Protein AF-A0A5B1AVF1-F1 (afdb_monomer_lite)

pLDDT: mean 76.81, std 21.58, range [39.03, 96.75]

Secondary structure (DSSP, 8-state):
-----------------GGG-PPP-HHHHHTSTT-TT--HHHHHHHHHHHHHHHHHHHHHHHHT--

Structure (mmCIF, N/CA/C/O backbone):
data_AF-A0A5B1AVF1-F1
#
_entry.id   AF-A0A5B1AVF1-F1
#
loop_
_atom_site.group_PDB
_atom_site.id
_atom_site.type_symbol
_atom_site.label_atom_id
_atom_site.label_alt_id
_atom_site.label_comp_id
_atom_site.label_asym_id
_atom_site.label_entity_id
_atom_site.label_seq_id
_atom_site.pdbx_PDB_ins_code
_atom_site.Cartn_x
_atom_site.Cartn_y
_atom_site.Cartn_z
_atom_site.occupancy
_atom_site.B_iso_or_equiv
_atom_site.auth_seq_id
_atom_site.auth_comp_id
_atom_site.auth_asym_id
_atom_site.auth_atom_id
_atom_site.pdbx_PDB_model_num
ATOM 1 N N . MET A 1 1 ? 44.047 40.469 -24.554 1.00 39.03 1 MET A N 1
ATOM 2 C CA . MET A 1 1 ? 42.951 39.723 -25.209 1.00 39.03 1 MET A CA 1
ATOM 3 C C . MET A 1 1 ? 42.298 38.826 -24.175 1.00 39.03 1 MET A C 1
ATOM 5 O O . MET A 1 1 ? 43.001 38.120 -23.465 1.00 39.03 1 MET A O 1
ATOM 9 N N . VAL A 1 2 ? 40.980 38.941 -24.029 1.00 42.28 2 VAL A N 1
ATOM 10 C CA . VAL A 1 2 ? 40.158 38.145 -23.114 1.00 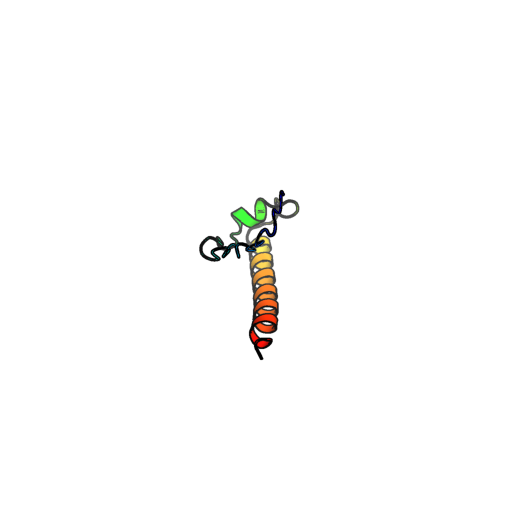42.28 2 VAL A CA 1
ATOM 11 C C . VAL A 1 2 ? 39.713 36.900 -23.871 1.00 42.28 2 VAL A C 1
ATOM 13 O O . VAL A 1 2 ? 39.046 37.052 -24.888 1.00 42.28 2 VAL A O 1
ATOM 16 N N . THR A 1 3 ? 39.999 35.701 -23.363 1.00 40.25 3 THR A N 1
ATOM 17 C CA . THR A 1 3 ? 39.284 34.500 -23.816 1.00 40.25 3 THR A CA 1
ATOM 18 C C . THR A 1 3 ? 38.995 33.590 -22.628 1.00 40.25 3 THR A C 1
ATOM 20 O O . THR A 1 3 ? 39.777 32.723 -22.253 1.00 40.25 3 THR A O 1
ATOM 23 N N . LYS A 1 4 ? 37.835 33.838 -22.013 1.00 47.69 4 LYS A N 1
ATOM 24 C CA . LYS A 1 4 ? 37.072 32.841 -21.253 1.00 47.69 4 LYS A CA 1
ATOM 25 C C . LYS A 1 4 ? 36.597 31.767 -22.231 1.00 47.69 4 LYS A C 1
ATOM 27 O O . LYS A 1 4 ? 36.069 32.155 -23.264 1.00 47.69 4 LYS A O 1
ATOM 32 N N . MET A 1 5 ? 36.717 30.483 -21.886 1.00 44.69 5 MET A N 1
ATOM 33 C CA . MET A 1 5 ? 35.926 29.341 -22.397 1.00 44.69 5 MET A CA 1
ATOM 34 C C . MET A 1 5 ? 36.550 28.055 -21.809 1.00 44.69 5 MET A C 1
ATOM 36 O O . MET A 1 5 ? 37.762 27.912 -21.838 1.00 44.69 5 MET A O 1
ATOM 40 N N . SER A 1 6 ? 35.859 27.095 -21.197 1.00 44.00 6 SER A N 1
ATOM 41 C CA . SER A 1 6 ? 34.430 26.798 -21.145 1.00 44.00 6 SER A CA 1
ATOM 42 C C . SER A 1 6 ? 34.102 26.067 -19.840 1.00 44.00 6 SER A C 1
ATOM 44 O O . SER A 1 6 ? 34.833 25.173 -19.410 1.00 44.00 6 SER A O 1
ATOM 46 N N . ASN A 1 7 ? 32.970 26.436 -19.237 1.00 44.81 7 ASN A N 1
ATOM 47 C CA . ASN A 1 7 ? 32.324 25.718 -18.142 1.00 44.81 7 ASN A CA 1
ATOM 48 C C . ASN A 1 7 ? 32.096 24.252 -18.542 1.00 44.81 7 ASN A C 1
ATOM 50 O O . ASN A 1 7 ? 31.221 23.956 -19.357 1.00 44.81 7 ASN A O 1
ATOM 54 N N . LYS A 1 8 ? 32.831 23.322 -17.925 1.00 48.06 8 LYS A N 1
ATOM 55 C CA . LYS A 1 8 ? 32.378 21.935 -17.811 1.00 48.06 8 LYS A CA 1
ATOM 56 C C . LYS A 1 8 ? 31.161 21.947 -16.891 1.00 48.06 8 LYS A C 1
ATOM 58 O O . LYS A 1 8 ? 31.297 21.978 -15.672 1.00 48.06 8 LYS A O 1
ATOM 63 N N . ASN A 1 9 ? 29.968 21.950 -17.482 1.00 47.00 9 ASN A N 1
ATOM 64 C CA . ASN A 1 9 ? 28.736 21.606 -16.782 1.00 47.00 9 ASN A CA 1
ATOM 65 C C . ASN A 1 9 ? 28.818 20.123 -16.390 1.00 47.00 9 ASN A C 1
ATOM 67 O O . ASN A 1 9 ? 28.285 19.240 -17.059 1.00 47.00 9 ASN A O 1
ATOM 71 N N . GLU A 1 10 ? 29.538 19.839 -15.308 1.00 51.75 10 GLU A N 1
ATOM 72 C CA . GLU A 1 10 ? 29.459 18.560 -14.626 1.00 51.75 10 GLU A CA 1
ATOM 73 C C . GLU A 1 10 ? 28.063 18.468 -14.020 1.00 51.75 10 GLU A C 1
ATOM 75 O O . GLU A 1 10 ? 27.768 19.030 -12.963 1.00 51.75 10 GLU A O 1
ATOM 80 N N . VAL A 1 11 ? 27.165 17.777 -14.722 1.00 51.84 11 VAL A N 1
ATOM 81 C CA . VAL A 1 11 ? 25.882 17.359 -14.170 1.00 51.84 11 VAL A CA 1
ATOM 82 C C . VAL A 1 11 ? 26.207 16.450 -12.988 1.00 51.84 11 VAL A C 1
ATOM 84 O O . VAL A 1 11 ? 26.438 15.251 -13.151 1.00 51.84 11 VAL A O 1
ATOM 87 N N . LYS A 1 12 ? 26.285 17.030 -11.784 1.00 54.28 12 LYS A N 1
ATOM 88 C CA . LYS A 1 12 ? 26.412 16.294 -10.526 1.00 54.28 12 LYS A CA 1
ATOM 89 C C . LYS A 1 12 ? 25.229 15.336 -10.461 1.00 54.28 12 LYS A C 1
ATOM 91 O O . LYS A 1 12 ? 24.124 15.737 -10.099 1.00 54.28 12 LYS A O 1
ATOM 96 N N . LYS A 1 13 ? 25.447 14.072 -10.835 1.00 50.44 13 LYS A N 1
ATOM 97 C CA . LYS A 1 13 ? 24.489 12.984 -10.635 1.00 50.44 13 LYS A CA 1
ATOM 98 C C . LYS A 1 13 ? 24.238 12.899 -9.132 1.00 50.44 13 LYS A C 1
ATOM 100 O O . LYS A 1 13 ? 25.006 12.265 -8.410 1.00 50.44 13 LYS A O 1
ATOM 105 N N . LYS A 1 14 ? 23.195 13.574 -8.637 1.00 51.97 14 LYS A N 1
ATOM 106 C CA . LYS A 1 14 ? 22.693 13.372 -7.278 1.00 51.97 14 LYS A CA 1
ATOM 107 C C . LYS A 1 14 ? 22.281 11.905 -7.209 1.00 51.97 14 LYS A C 1
ATOM 109 O O . LYS A 1 14 ? 21.236 11.525 -7.729 1.00 51.97 14 LYS A O 1
ATOM 114 N N . LYS A 1 15 ? 23.132 11.063 -6.616 1.00 48.09 15 LYS A N 1
ATOM 115 C CA . LYS A 1 15 ? 22.731 9.740 -6.141 1.00 48.09 15 LYS A CA 1
ATOM 116 C C . LYS A 1 15 ? 21.664 9.998 -5.082 1.00 48.09 15 LYS A C 1
ATOM 118 O O . LYS A 1 15 ? 21.996 10.256 -3.929 1.00 48.09 15 LYS A O 1
ATOM 123 N N . TYR A 1 16 ? 20.395 10.010 -5.481 1.00 49.41 16 TYR A N 1
ATOM 124 C CA . TYR A 1 16 ? 19.293 9.930 -4.535 1.00 49.41 16 TYR A CA 1
ATOM 125 C C . TYR A 1 16 ? 19.482 8.609 -3.798 1.00 49.41 16 TYR A C 1
ATOM 127 O O . TYR A 1 16 ? 19.315 7.531 -4.366 1.00 49.41 16 TYR A O 1
ATOM 135 N N . SER A 1 17 ? 19.966 8.691 -2.564 1.00 48.09 17 SER A N 1
ATOM 136 C CA . SER A 1 17 ? 20.152 7.531 -1.715 1.00 48.09 17 SER A CA 1
ATOM 137 C C . SER A 1 17 ? 18.767 6.962 -1.416 1.00 48.09 17 SER A C 1
ATOM 139 O O . SER A 1 17 ? 18.032 7.488 -0.581 1.00 48.09 17 SER A O 1
ATOM 141 N N . VAL A 1 18 ? 18.414 5.884 -2.117 1.00 53.59 18 VAL A N 1
ATOM 142 C CA . VAL A 1 18 ? 17.191 5.080 -1.926 1.00 53.59 18 VAL A CA 1
ATOM 143 C C . VAL A 1 18 ? 17.052 4.608 -0.462 1.00 53.59 18 VAL A C 1
ATOM 145 O O . VAL A 1 18 ? 15.968 4.264 -0.010 1.00 53.59 18 VAL A O 1
ATOM 148 N N . SER A 1 19 ? 18.133 4.678 0.324 1.00 48.38 19 SER A N 1
ATOM 149 C CA . SER A 1 19 ? 18.214 4.298 1.738 1.00 48.38 19 SER A CA 1
ATOM 150 C C . SER A 1 19 ? 17.342 5.104 2.708 1.00 48.38 19 SER A C 1
ATOM 152 O O . SER A 1 19 ? 17.230 4.713 3.864 1.00 48.38 19 SER A O 1
ATOM 154 N N . ARG A 1 20 ? 16.711 6.207 2.279 1.00 54.91 20 ARG A N 1
ATOM 155 C CA . ARG A 1 20 ? 15.750 6.970 3.103 1.00 54.91 20 ARG A CA 1
ATOM 156 C C . ARG A 1 20 ? 14.289 6.802 2.687 1.00 54.91 20 ARG A C 1
ATOM 158 O O . ARG A 1 20 ? 13.434 7.540 3.174 1.00 54.91 20 ARG A O 1
ATOM 165 N N . ILE A 1 21 ? 13.974 5.853 1.805 1.00 64.75 21 ILE A N 1
ATOM 166 C CA . ILE A 1 21 ? 12.577 5.560 1.478 1.00 64.75 21 ILE A CA 1
ATOM 167 C C . ILE A 1 21 ? 11.969 4.806 2.662 1.00 64.75 21 ILE A C 1
ATOM 169 O O . ILE A 1 21 ? 12.066 3.587 2.769 1.00 64.75 21 ILE A O 1
ATOM 173 N N . GLN A 1 22 ? 11.355 5.552 3.581 1.00 70.00 22 GLN A N 1
ATOM 174 C CA . GLN A 1 22 ? 10.472 4.973 4.587 1.00 70.00 22 GLN A CA 1
ATOM 175 C C . GLN A 1 22 ? 9.375 4.177 3.878 1.00 70.00 22 GLN A C 1
ATOM 177 O O . GLN A 1 22 ? 8.745 4.690 2.943 1.00 70.00 22 GLN A O 1
ATOM 182 N N . LYS A 1 23 ? 9.143 2.946 4.346 1.00 83.06 23 LYS A N 1
ATOM 183 C CA . LYS A 1 23 ? 8.019 2.110 3.915 1.00 83.06 23 LYS A CA 1
ATOM 184 C C . LYS A 1 23 ? 6.713 2.898 4.071 1.00 83.06 23 LYS A C 1
ATOM 186 O O . LYS A 1 23 ? 6.576 3.702 4.996 1.00 83.06 23 LYS A O 1
ATOM 191 N N . MET A 1 24 ? 5.772 2.702 3.152 1.00 90.38 24 MET A N 1
ATOM 192 C CA . MET A 1 24 ? 4.445 3.290 3.305 1.00 90.38 24 MET A CA 1
ATOM 193 C C . MET A 1 24 ? 3.720 2.572 4.448 1.00 90.38 24 MET A C 1
ATOM 195 O O . MET A 1 24 ? 3.569 1.353 4.406 1.00 90.38 24 MET A O 1
ATOM 199 N N . THR A 1 25 ? 3.319 3.320 5.474 1.00 94.31 25 THR A N 1
ATOM 200 C CA . THR A 1 25 ? 2.494 2.830 6.586 1.00 94.31 25 THR A CA 1
ATOM 201 C C . THR A 1 25 ? 1.072 3.356 6.442 1.00 94.31 25 THR A C 1
ATOM 203 O O . THR A 1 25 ? 0.844 4.335 5.730 1.00 94.31 25 THR A O 1
ATOM 206 N N . ILE A 1 26 ? 0.121 2.724 7.131 1.00 95.06 26 ILE A N 1
ATOM 207 C CA . ILE A 1 26 ? -1.278 3.166 7.173 1.00 95.06 26 ILE A CA 1
ATOM 208 C C . ILE A 1 26 ? -1.364 4.617 7.657 1.00 95.06 26 ILE A C 1
ATOM 210 O O . ILE A 1 26 ? -1.952 5.452 6.980 1.00 95.06 26 ILE A O 1
ATOM 214 N N . GLU A 1 27 ? -0.711 4.937 8.775 1.00 94.44 27 GLU A N 1
ATOM 215 C CA . GLU A 1 27 ? -0.700 6.288 9.350 1.00 94.44 27 GLU A CA 1
ATOM 216 C C . GLU A 1 27 ? -0.195 7.321 8.345 1.00 94.44 27 GLU A C 1
ATOM 218 O O . GLU A 1 27 ? -0.814 8.362 8.141 1.00 94.44 27 GLU A O 1
ATOM 223 N N . ARG A 1 28 ? 0.898 6.995 7.646 1.00 93.56 28 ARG A N 1
ATOM 224 C CA . ARG A 1 28 ? 1.464 7.865 6.620 1.00 93.56 28 ARG A CA 1
ATOM 225 C C . ARG A 1 28 ? 0.532 7.996 5.421 1.00 93.56 28 ARG A C 1
ATOM 227 O O . ARG A 1 28 ? 0.391 9.104 4.915 1.00 93.56 28 ARG A O 1
ATOM 234 N N . LEU A 1 29 ? -0.123 6.917 4.988 1.00 94.06 29 LEU A N 1
ATOM 235 C CA . LEU A 1 29 ? -1.106 6.961 3.906 1.00 94.06 29 LEU A CA 1
ATOM 236 C C . LEU A 1 29 ? -2.264 7.909 4.253 1.00 94.06 29 LEU A C 1
ATOM 238 O O . LEU A 1 29 ? -2.638 8.728 3.421 1.00 94.06 29 LEU A O 1
ATOM 242 N N . LYS A 1 30 ? -2.769 7.869 5.490 1.00 95.12 30 LYS A N 1
ATOM 243 C CA . LYS A 1 30 ? -3.864 8.744 5.940 1.00 95.12 30 LYS A CA 1
ATOM 244 C C . LYS A 1 30 ? -3.483 10.225 6.028 1.00 95.12 30 LYS A C 1
ATOM 246 O O . LYS A 1 30 ? -4.369 11.068 6.057 1.00 95.12 30 LYS A O 1
ATOM 251 N N . THR A 1 31 ? -2.190 10.572 6.027 1.00 95.06 31 THR A N 1
ATOM 252 C CA . THR A 1 31 ? -1.761 11.984 5.927 1.00 95.06 31 THR A CA 1
ATOM 253 C C . THR A 1 31 ? -1.965 12.584 4.533 1.00 95.06 31 THR A C 1
ATOM 255 O O . THR A 1 31 ? -1.909 13.804 4.377 1.00 95.06 31 THR A O 1
ATOM 258 N N . PHE A 1 32 ? -2.180 11.753 3.507 1.00 92.94 32 PHE A N 1
ATOM 259 C CA . PHE A 1 32 ? -2.397 12.226 2.146 1.00 92.94 32 PHE A CA 1
ATOM 260 C C . PHE A 1 32 ? -3.856 12.610 1.920 1.00 92.94 32 PHE A C 1
ATOM 262 O O . PHE A 1 32 ? -4.780 11.900 2.318 1.00 92.94 32 PHE A O 1
ATOM 269 N N . LYS A 1 33 ? -4.046 13.708 1.184 1.00 94.88 33 LYS A N 1
ATOM 270 C CA . LYS A 1 33 ? -5.371 14.178 0.792 1.00 94.88 33 LYS A CA 1
ATOM 271 C C . LYS A 1 33 ? -6.119 13.111 -0.011 1.00 94.88 33 LYS A C 1
ATOM 273 O O . LYS A 1 33 ? -5.601 12.633 -1.019 1.00 94.88 33 LYS A O 1
ATOM 278 N N . GLY A 1 34 ? -7.338 12.788 0.409 1.00 93.50 34 GLY A N 1
ATOM 279 C CA . GLY A 1 34 ? -8.183 11.745 -0.179 1.00 93.50 34 GLY A CA 1
ATOM 280 C C . GLY A 1 34 ? -8.088 10.380 0.512 1.00 93.50 34 GLY A C 1
ATOM 281 O O . GLY A 1 34 ? -8.803 9.462 0.111 1.00 93.50 34 GLY A O 1
ATOM 282 N N . PHE A 1 35 ? -7.246 10.240 1.540 1.00 94.31 35 PHE A N 1
ATOM 283 C CA . PHE A 1 35 ? -7.052 9.001 2.303 1.00 94.31 35 PHE A CA 1
ATOM 284 C C . PHE A 1 35 ? -7.292 9.175 3.811 1.00 94.31 35 PHE A C 1
ATOM 286 O O . PHE A 1 35 ? -7.188 8.203 4.556 1.00 94.31 35 PHE A O 1
ATOM 293 N N . GLU A 1 36 ? -7.637 10.379 4.274 1.00 96.44 36 GLU A N 1
ATOM 294 C CA . GLU A 1 36 ? -7.736 10.728 5.698 1.00 96.44 36 GLU A CA 1
ATOM 295 C C . GLU A 1 36 ? -8.773 9.875 6.440 1.00 96.44 36 GLU A C 1
ATOM 297 O O . GLU A 1 36 ? -8.576 9.503 7.594 1.00 96.44 36 GLU A O 1
ATOM 302 N N . THR A 1 37 ? -9.873 9.541 5.761 1.00 95.94 37 THR A N 1
ATOM 303 C CA . THR A 1 37 ? -11.019 8.815 6.328 1.00 95.94 37 THR A CA 1
ATOM 304 C C . THR A 1 37 ? -10.959 7.308 6.107 1.00 95.94 37 THR A C 1
ATOM 306 O O . THR A 1 37 ? -11.928 6.607 6.396 1.00 95.94 37 THR A O 1
ATOM 309 N N . TYR A 1 38 ? -9.857 6.788 5.562 1.00 96.00 38 TYR A N 1
ATOM 310 C CA . TYR A 1 38 ? -9.742 5.356 5.318 1.00 96.00 38 TYR A CA 1
ATOM 311 C C . TYR A 1 38 ? -9.631 4.631 6.657 1.00 96.00 38 TYR A C 1
ATOM 313 O O . TYR A 1 38 ? -8.852 5.019 7.530 1.00 96.00 38 TYR A O 1
ATOM 321 N N . ASP A 1 39 ? -10.395 3.558 6.818 1.00 96.19 39 ASP A N 1
ATOM 322 C CA . ASP A 1 39 ? -10.139 2.585 7.869 1.00 96.19 39 ASP A CA 1
ATOM 323 C C . ASP A 1 39 ? -8.828 1.830 7.583 1.00 96.19 39 ASP A C 1
ATOM 325 O O . ASP A 1 39 ? -8.260 1.894 6.484 1.00 96.19 39 ASP A O 1
ATOM 329 N N . ASP A 1 40 ? -8.322 1.137 8.596 1.00 95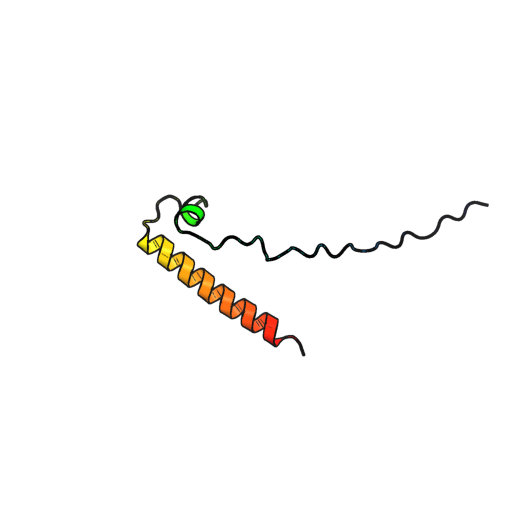.69 40 ASP A N 1
ATOM 330 C CA . ASP A 1 40 ? -7.025 0.466 8.524 1.00 95.69 40 ASP A CA 1
ATOM 331 C C . ASP A 1 40 ? -7.014 -0.669 7.493 1.00 95.69 40 ASP A C 1
ATOM 333 O O . ASP A 1 40 ? -6.011 -0.852 6.802 1.00 95.69 40 ASP A O 1
ATOM 337 N N . GLU A 1 41 ? -8.126 -1.386 7.309 1.00 96.44 41 GLU A N 1
ATOM 338 C CA . GLU A 1 41 ? -8.213 -2.481 6.340 1.00 96.44 41 GLU A CA 1
ATOM 339 C C . GLU A 1 41 ? -8.185 -1.952 4.904 1.00 96.44 41 GLU A C 1
ATOM 341 O O . GLU A 1 41 ? -7.467 -2.474 4.042 1.00 96.44 41 GLU A O 1
ATOM 346 N N . LYS A 1 42 ? -8.939 -0.884 4.633 1.00 96.00 42 LYS A N 1
ATOM 347 C CA . LYS A 1 42 ? -8.958 -0.222 3.328 1.00 96.00 42 LYS A CA 1
ATOM 348 C C . LYS A 1 42 ? -7.609 0.417 3.012 1.00 96.00 42 LYS A C 1
ATOM 350 O O . LYS A 1 42 ? -7.113 0.268 1.894 1.00 96.00 42 LYS A O 1
ATOM 355 N N . ALA A 1 43 ? -6.988 1.085 3.983 1.00 96.12 43 ALA A N 1
ATOM 356 C CA . ALA A 1 43 ? -5.645 1.641 3.839 1.00 96.12 43 ALA A CA 1
ATOM 357 C C . ALA A 1 43 ? -4.610 0.544 3.543 1.00 96.12 43 ALA A C 1
ATOM 359 O O . ALA A 1 43 ? -3.792 0.691 2.632 1.00 96.12 43 ALA A O 1
ATOM 360 N N . GLN A 1 44 ? -4.690 -0.590 4.244 1.00 96.19 44 GLN A N 1
ATOM 361 C CA . GLN A 1 44 ? -3.810 -1.733 4.023 1.00 96.19 44 GLN A CA 1
ATOM 362 C C . GLN A 1 44 ? -3.958 -2.311 2.609 1.00 96.19 44 GLN A C 1
ATOM 364 O O . GLN A 1 44 ? -2.949 -2.582 1.953 1.00 96.19 44 GLN A O 1
ATOM 369 N N . LYS A 1 45 ? -5.193 -2.454 2.108 1.00 96.75 45 LYS A N 1
ATOM 370 C CA . LYS A 1 45 ? -5.454 -2.912 0.731 1.00 96.75 45 LYS A CA 1
ATOM 371 C C . LYS A 1 45 ? -4.820 -1.985 -0.306 1.00 96.75 45 LYS A C 1
ATOM 373 O O . LYS A 1 45 ? -4.133 -2.465 -1.203 1.00 96.75 45 LYS A O 1
ATOM 378 N N . VAL A 1 4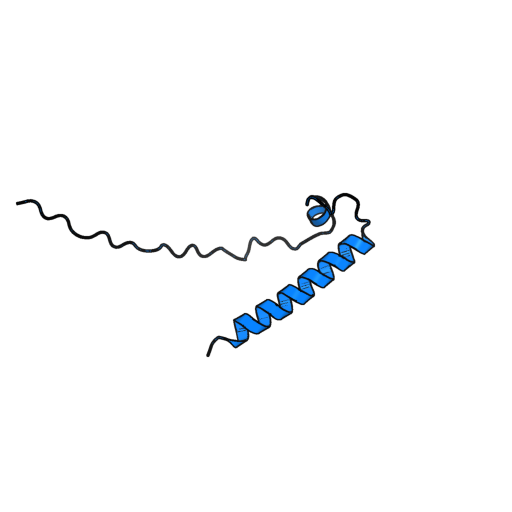6 ? -4.966 -0.669 -0.141 1.00 95.75 46 VAL A N 1
ATOM 379 C CA . VAL A 1 46 ? -4.342 0.311 -1.046 1.00 95.75 46 VAL A CA 1
ATOM 380 C C . VAL A 1 46 ? -2.821 0.188 -1.045 1.00 95.75 46 VAL A C 1
ATOM 382 O O . VAL A 1 46 ? -2.208 0.178 -2.112 1.00 95.75 46 VAL A O 1
ATOM 385 N N . ILE A 1 47 ? -2.194 0.062 0.129 1.00 95.50 47 ILE A N 1
ATOM 386 C CA . ILE A 1 47 ? -0.736 -0.108 0.220 1.00 95.50 47 ILE A CA 1
ATOM 387 C C . ILE A 1 47 ? -0.298 -1.362 -0.545 1.00 95.50 47 ILE A C 1
ATOM 389 O O . ILE A 1 47 ? 0.647 -1.297 -1.332 1.00 95.50 47 ILE A O 1
ATOM 393 N N . GLN A 1 48 ? -1.006 -2.480 -0.377 1.00 95.44 48 GLN A N 1
ATOM 394 C CA . GLN A 1 48 ? -0.702 -3.727 -1.084 1.00 95.44 48 GLN A CA 1
ATOM 395 C C . GLN A 1 48 ? -0.840 -3.593 -2.608 1.00 95.44 48 GLN A C 1
ATOM 397 O O . GLN A 1 48 ? -0.002 -4.111 -3.353 1.00 95.44 48 GLN A O 1
ATOM 402 N N . GLU A 1 49 ? -1.863 -2.886 -3.093 1.00 96.00 49 GLU A N 1
ATOM 403 C CA . GLU A 1 49 ? -2.028 -2.619 -4.524 1.00 96.00 49 GLU A CA 1
ATOM 404 C C . GLU A 1 49 ? -0.894 -1.749 -5.076 1.00 96.00 49 GLU A C 1
ATOM 406 O O . GLU A 1 49 ? -0.301 -2.087 -6.104 1.00 96.00 49 GLU A O 1
ATOM 411 N N . LEU A 1 50 ? -0.527 -0.677 -4.369 1.00 93.69 50 LEU A N 1
ATOM 412 C CA . LEU A 1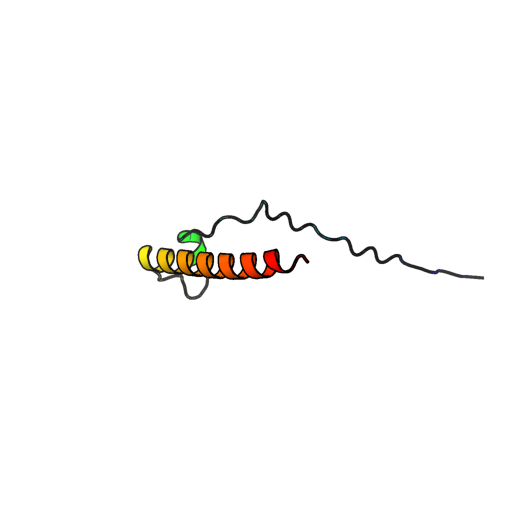 50 ? 0.598 0.183 -4.744 1.00 93.69 50 LEU A CA 1
ATOM 413 C C . LEU A 1 50 ? 1.914 -0.604 -4.810 1.00 93.69 50 LEU A C 1
ATOM 415 O O . LEU A 1 50 ? 2.677 -0.451 -5.766 1.00 93.69 50 LEU A O 1
ATOM 419 N N . GLU A 1 51 ? 2.166 -1.494 -3.847 1.00 92.75 51 GLU A N 1
ATOM 420 C CA . GLU A 1 51 ? 3.336 -2.378 -3.856 1.00 92.75 51 GLU A CA 1
ATOM 421 C C . GLU A 1 51 ? 3.321 -3.346 -5.049 1.00 92.75 51 GLU A C 1
ATOM 423 O O . GLU A 1 51 ? 4.367 -3.606 -5.653 1.00 92.75 51 GLU A O 1
ATOM 428 N N . LYS A 1 52 ? 2.148 -3.864 -5.430 1.00 94.56 52 LYS A N 1
ATOM 429 C CA . LYS A 1 52 ? 1.998 -4.728 -6.608 1.00 94.56 52 LYS A CA 1
ATOM 430 C C . LYS A 1 52 ? 2.339 -3.975 -7.895 1.00 94.56 52 LYS A C 1
ATOM 432 O O . LYS A 1 52 ? 3.124 -4.485 -8.696 1.00 94.56 52 LYS A O 1
ATOM 437 N N . TYR A 1 53 ? 1.817 -2.763 -8.079 1.00 94.06 53 TYR A N 1
ATOM 438 C CA . TYR A 1 53 ? 2.145 -1.935 -9.245 1.00 94.06 53 TYR A CA 1
ATOM 439 C C . TYR A 1 53 ? 3.625 -1.557 -9.277 1.00 94.06 53 TYR A C 1
ATOM 441 O O . TYR A 1 53 ? 4.275 -1.697 -10.316 1.00 94.06 53 TYR A O 1
ATOM 449 N N . ALA A 1 54 ? 4.192 -1.167 -8.134 1.00 90.75 54 ALA A N 1
ATOM 450 C CA . ALA A 1 54 ? 5.611 -0.856 -8.024 1.00 90.75 54 ALA A CA 1
ATOM 451 C C . ALA A 1 54 ? 6.486 -2.048 -8.444 1.00 90.75 54 ALA A C 1
ATOM 453 O O . ALA A 1 54 ? 7.419 -1.871 -9.225 1.00 90.75 54 ALA A O 1
ATOM 454 N N . LYS A 1 55 ? 6.157 -3.274 -8.010 1.00 91.50 55 LYS A N 1
ATOM 455 C CA . LYS A 1 55 ? 6.868 -4.495 -8.431 1.00 91.50 55 LYS A CA 1
ATOM 456 C C . LYS A 1 55 ? 6.839 -4.696 -9.946 1.00 91.50 55 LYS A C 1
ATOM 458 O O . LYS A 1 55 ? 7.866 -5.051 -10.520 1.00 91.50 55 LYS A O 1
ATOM 463 N N . ILE A 1 56 ? 5.696 -4.463 -10.592 1.00 93.88 56 ILE A N 1
ATOM 464 C CA . ILE A 1 56 ? 5.557 -4.589 -12.052 1.00 93.88 56 ILE A CA 1
ATOM 465 C C . ILE A 1 56 ? 6.458 -3.573 -12.761 1.00 93.88 56 ILE A C 1
ATOM 467 O O . ILE A 1 56 ? 7.231 -3.945 -13.644 1.00 93.88 56 ILE A O 1
ATOM 471 N N . ILE A 1 57 ? 6.407 -2.308 -12.339 1.00 91.00 57 ILE A N 1
ATOM 472 C CA . ILE A 1 57 ? 7.208 -1.225 -12.925 1.00 91.00 57 ILE A CA 1
ATOM 473 C C . ILE A 1 57 ? 8.702 -1.500 -12.739 1.00 91.00 57 ILE A C 1
ATOM 475 O O . ILE A 1 57 ? 9.467 -1.419 -13.699 1.00 91.00 57 ILE A O 1
ATOM 479 N N . ILE A 1 58 ? 9.119 -1.872 -11.525 1.00 90.44 58 ILE A N 1
ATOM 480 C CA . ILE A 1 58 ? 10.514 -2.212 -11.224 1.00 90.44 58 ILE A CA 1
ATOM 481 C C . ILE A 1 58 ? 10.965 -3.374 -12.107 1.00 90.44 58 ILE A C 1
ATOM 483 O O . ILE A 1 58 ? 12.000 -3.264 -12.754 1.00 90.44 58 ILE A O 1
ATOM 487 N N . ARG A 1 59 ? 10.175 -4.450 -12.209 1.00 91.62 59 AR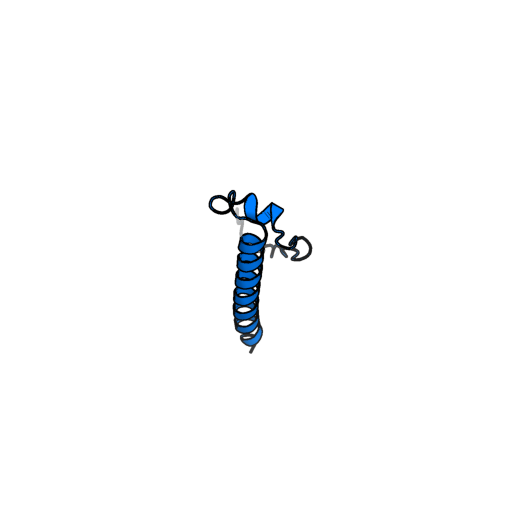G A N 1
ATOM 488 C CA . ARG A 1 59 ? 10.497 -5.599 -13.066 1.00 91.62 59 ARG A CA 1
ATOM 489 C C . ARG A 1 59 ? 10.687 -5.186 -14.526 1.00 91.62 59 ARG A C 1
ATOM 491 O O . ARG A 1 59 ? 11.654 -5.617 -15.150 1.00 91.62 59 ARG A O 1
ATOM 498 N N . HIS A 1 60 ? 9.802 -4.346 -15.057 1.00 89.62 60 HIS A N 1
ATOM 499 C CA . HIS A 1 60 ? 9.876 -3.856 -16.438 1.00 89.62 60 HIS A CA 1
ATOM 500 C C . HIS A 1 60 ? 11.112 -2.988 -16.695 1.00 89.62 60 HIS A C 1
ATOM 502 O O . HIS A 1 60 ? 11.769 -3.119 -17.720 1.00 89.62 60 HIS A O 1
ATOM 508 N N . ILE A 1 61 ? 11.466 -2.109 -15.758 1.00 89.31 61 ILE A N 1
ATOM 509 C CA . ILE A 1 61 ? 12.647 -1.246 -15.899 1.00 89.31 61 ILE A CA 1
ATOM 510 C C . ILE A 1 61 ? 13.939 -2.053 -15.704 1.00 89.31 61 ILE A C 1
ATOM 512 O O . ILE A 1 61 ? 14.917 -1.824 -16.411 1.00 89.31 61 ILE A O 1
ATOM 516 N N . SER A 1 62 ? 13.958 -3.013 -14.776 1.00 85.69 62 SER A N 1
ATOM 517 C CA . SER A 1 62 ? 15.126 -3.860 -14.509 1.00 85.69 62 SER A CA 1
ATOM 518 C C . SER A 1 62 ? 15.438 -4.837 -15.641 1.00 85.69 62 SER A C 1
ATO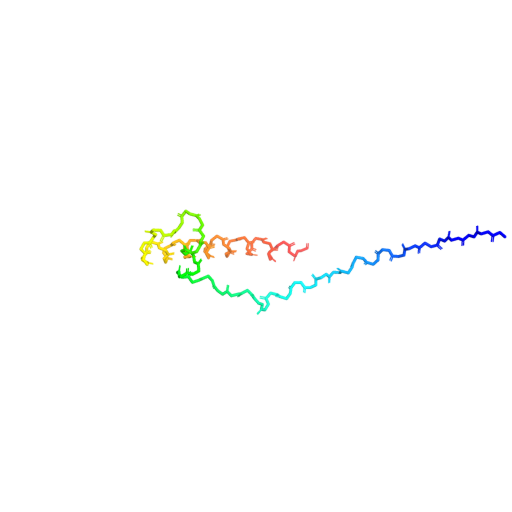M 520 O O . SER A 1 62 ? 16.606 -5.150 -15.842 1.00 85.69 62 SER A O 1
ATOM 522 N N . THR A 1 63 ? 14.429 -5.295 -16.385 1.00 73.25 63 THR A N 1
ATOM 523 C CA . THR A 1 63 ? 14.608 -6.186 -17.547 1.00 73.25 63 THR A CA 1
ATOM 524 C C . THR A 1 63 ? 15.073 -5.454 -18.807 1.00 73.25 63 THR A C 1
ATOM 526 O O . THR A 1 63 ? 15.595 -6.094 -19.703 1.00 73.25 63 THR A O 1
ATOM 529 N N . LYS A 1 64 ? 14.980 -4.118 -18.863 1.00 59.81 64 LYS A N 1
ATOM 530 C CA . LYS A 1 64 ? 15.477 -3.293 -19.982 1.00 59.81 64 LYS A CA 1
ATOM 531 C C . LYS A 1 64 ? 16.970 -2.933 -19.907 1.00 59.81 64 LYS A C 1
ATOM 533 O O . LYS A 1 64 ? 17.415 -2.044 -20.629 1.00 59.81 64 LYS A O 1
ATOM 538 N N . LYS A 1 65 ? 17.744 -3.567 -19.021 1.00 53.75 65 LYS A N 1
ATOM 539 C CA . LYS A 1 65 ? 19.213 -3.527 -19.082 1.00 53.75 65 LYS A CA 1
ATOM 540 C C . LYS A 1 65 ? 19.698 -4.650 -20.003 1.00 53.75 65 LYS A C 1
ATOM 542 O O . LYS A 1 65 ? 20.204 -5.655 -19.518 1.00 53.75 65 LYS A O 1
ATOM 547 N N . GLU A 1 66 ? 19.523 -4.451 -21.300 1.00 43.28 66 GLU A N 1
ATOM 548 C CA . GLU A 1 66 ? 20.276 -5.135 -22.357 1.00 43.28 66 GLU A CA 1
ATOM 549 C C . GLU A 1 66 ? 20.928 -4.071 -23.239 1.00 43.28 66 GLU A C 1
ATOM 551 O O . GLU A 1 66 ? 20.233 -3.075 -23.558 1.00 43.28 66 GLU A O 1
#

Radius of gyration: 21.09 Å; chains: 1; bounding box: 54×46×35 Å

Sequence (66 aa):
MVTKMSNKNEVKKKKYSVSRIQKMTIERLKTFKGFETYDDEKAQKVIQELEKYAKIIIRHISTKKE

Foldseek 3Di:
DDDDDDDPPPPPPPPPPPVPPDQDALVNQLVDPPSVPDDRVRSVVVSVVVVVVVVVVCVVVVVPPD